Protein 6KZJ (pdb70)

Solvent-accessible surface area: 8867 Å² total; per-residue (Å²): 81,117,112,22,37,53,56,0,52,81,0,81,87,17,0,71,102,0,16,73,39,0,32,61,59,184,154,64,72,73,65,37,116,177,104,52,89,120,19,24,120,109,25,84,34,108,8,52,82,0,0,63,76,0,53,120,32,1,73,42,0,27,81,20,0,158,66,15,131,65,200,76,37,67,72,0,68,48,84,7,20,56,51,0,35,95,44,0,19,48,0,7,88,28,0,20,0,0,47,52,50,22,78,70,66,183,158,209,139,216,64,42,65,69,5,79,33,67,25,16,67,44,0,47,105,16,0,19,41,0,42,160,38,0,20,61,2,36,73,104,21,36,34,68,57,101,162,87,93,160

Nearest PDB structures (foldseek):
  6kzj-assembly1_A  TM=1.015E+00  e=1.374E-09  Homo sapiens

InterPro domains:
  IPR000488 Death domain [PF00531] (3571-3651)
  IPR000488 Death domain [PS50017] (3569-3653)
  IPR000488 Death domain [SM00005] (3559-3653)
  IPR000906 ZU5 domain [PF00791] (970-1044)
  IPR000906 ZU5 domain [PF00791] (1049-1100)
  IPR000906 ZU5 domain [PF00791] (1161-1238)
  IPR000906 ZU5 domain [PS51145] (968-1156)
  IPR000906 ZU5 domain [PS51145] (1158-1304)
  IPR000906 ZU5 domain [SM00218] (966-1103)
  IPR002110 Ankyrin repeat [PF00023] (129-155)
  IPR002110 Ankyrin repeat [PF00023] (563-587)
  IPR002110 Ankyrin repeat [PF00023] (695-725)
  IPR002110 Ankyrin repeat [PF12796] (37-126)
  IPR002110 Ankyrin repeat [PF12796] (257-323)
  IPR002110 Ankyrin repeat [PF12796] (394-461)
  IPR002110 Ankyrin repeat [PF12796] (468-554)
  IPR002110 Ankyrin repeat [PF12796] (625-689)
  IPR002110 Ankyrin repeat [PF13637] (196-253)
  IPR002110 Ankyrin repeat [PF13637] (336-385)
  IPR002110 Ankyrin repeat [PF13637] (733-781)

GO terms:
  GO:0005829 cytosol (C, TAS)
  GO:0005515 protein binding (F, IPI)
  GO:0010628 positive regulation of gene expression (P, IGI)
  GO:0010881 regulation of cardiac muscle contraction by regulation of the release of sequestered calcium ion (P, IGI)
  GO:0031647 regulation of protein stability (P, IC)
  GO:0051279 regulation of release of sequestered calcium ion into cytosol (P, IGI)
  GO:0051924 regulation of calcium ion transport (P, IGI)
  GO:0072659 protein localization to plasma membrane (P, IGI)
  GO:0086004 regulation of cardiac muscle cell contraction (P, IGI)
  GO:0086046 membrane depolarization during SA node cell action potential (P, TAS)
  GO:0008104 intracellular protein localization (P, IGI)
  GO:0070296 sarcoplasmic reticulum calcium ion transport (P, TAS)
  GO:0070972 protein localization to endoplasmic reticulum (P, IGI)
  GO:0002027 regulation of heart rate (P, IMP)
  GO:0003283 atrial septum development (P, IMP)
  GO:0010882 regulation of cardiac muscle contraction by calcium ion signaling (P, IMP)
  GO:1903288 positive regulation of potassium ion import across plasma membrane (P, IMP)
  GO:0055117 regulation of cardiac muscle contraction (P, IMP)
  GO:0060307 regulation of ventricular cardiac muscle cell membrane repolarization (P, IMP)
  GO:0098907 regulation of SA node cell action potential (P, IMP)

Organism: Homo sapiens (NCBI:txid9606)

Foldseek 3Di:
DVVVVVVVVVVVVVVVVVCVVPDPQPVSVVDDPVVVVVCVVPVDDDPVVVVVVVVVVVVVVVCCVPVVD/DPPDDDDDPVRVVVVVVVVVVVVVVVVVVVVCVVVDDDD/DPDDDDDDPVSVVVVVVVVVVVVVVVVVVCVVVVCVVVVVVD

B-factor: mean 22.8, std 9.97, range [10.31, 63.12]

Secondary structure (DSSP, 8-state):
-HHHHHHHHHHHHHHHHHHHHH------TTS-HHHHHHHHHH--S-HHHHHHHHHHHHHHHHHHHHH--/-TT-PPBPHHHHHHHHHHHHHHHHHHHHHHHHHHH----/----PPBPHHHHHHHHHHHHHHHHHHHHHHHHHHHHHHHHH-

Sequence (150 aa):
SPDLLSEVSSEMKQDLIKMTAILTTDVKAGSIKVKELVKAAEEEPGEPFEIVERVKEDLEKVNEILRSGTGFGTSPLTPSARISSALNIVGDDLLRKVGALESKLAACRNFGFGTSSPLTPSARISALNIVGDLLRKVGALESKLAACRNFAKD

Radius of gyration: 16.39 Å; Cα contacts (8 Å, |Δi|>4): 156; chains: 3; bounding box: 35×33×51 Å

Structure (mmCIF, N/CA/C/O backbone):
data_6KZJ
#
_entry.id   6KZJ
#
_cell.length_a   40.446
_cell.length_b   44.690
_cell.length_c   77.880
_cell.angle_alpha   90.000
_cell.angle_beta   90.000
_cell.angle_gamma   90.000
#
_symmetry.space_group_name_H-M   'P 21 21 21'
#
loop_
_entity.id
_entity.type
_entity.pdbx_description
1 polymer Ankyrin-2
2 polymer 'Nuclear distribution protein nudE-like 1'
3 water water
#
loop_
_atom_site.group_PDB
_atom_site.id
_atom_site.type_symbol
_atom_site.label_atom_id
_atom_site.label_alt_id
_atom_site.label_comp_id
_atom_site.label_asym_id
_atom_site.label_entity_id
_atom_site.label_seq_id
_atom_site.pdbx_PDB_ins_code
_atom_site.Cartn_x
_atom_site.Cartn_y
_atom_site.Cartn_z
_atom_site.occupancy
_atom_site.B_iso_or_equiv
_atom_site.auth_seq_id
_atom_site.auth_comp_id
_atom_site.auth_asym_id
_atom_site.auth_atom_id
_atom_site.pdbx_PDB_model_num
ATOM 1 N N . SER A 1 6 ? 28.614 -1.164 28.436 1.00 51.60 1500 SER A N 1
ATOM 2 C CA . SER A 1 6 ? 29.952 -1.035 27.756 1.00 49.71 1500 SER A CA 1
ATOM 3 C C . SER A 1 6 ? 29.790 -0.285 26.429 1.00 50.29 1500 SER A C 1
ATOM 4 O O . SER A 1 6 ? 28.698 -0.262 25.867 1.00 48.36 1500 SER A O 1
ATOM 7 N N . PRO A 1 7 ? 30.829 0.413 25.918 1.00 46.78 1501 PRO A N 1
ATOM 8 C CA . PRO A 1 7 ? 30.752 1.074 24.614 1.00 43.51 1501 PRO A CA 1
ATOM 9 C C . PRO A 1 7 ? 30.489 0.103 23.453 1.00 39.03 1501 PRO A C 1
ATOM 10 O O . PRO A 1 7 ? 29.897 0.543 22.499 1.00 32.87 1501 PRO A O 1
ATOM 14 N N . ASP A 1 8 ? 30.974 -1.140 23.536 1.00 39.91 1502 ASP A N 1
ATOM 15 C CA . ASP A 1 8 ? 30.706 -2.167 22.495 1.00 37.25 1502 ASP A CA 1
ATOM 16 C C . ASP A 1 8 ? 29.204 -2.474 22.477 1.00 29.04 1502 ASP A C 1
ATOM 17 O O . ASP A 1 8 ? 28.721 -2.675 21.406 1.00 27.14 1502 ASP A O 1
ATOM 22 N N . LEU A 1 9 ? 28.515 -2.563 23.614 1.00 30.73 1503 LEU A N 1
ATOM 23 C CA . LEU A 1 9 ? 27.050 -2.813 23.599 1.00 26.81 1503 LEU A CA 1
ATOM 24 C C . LEU A 1 9 ? 26.381 -1.654 22.882 1.00 23.07 1503 LEU A C 1
ATOM 25 O O . LEU A 1 9 ? 25.516 -1.912 22.078 1.00 21.33 1503 LEU A O 1
ATOM 30 N N . LEU A 1 10 ? 26.746 -0.430 23.219 1.00 22.47 1504 LEU A N 1
ATOM 31 C CA . LEU A 1 10 ? 26.110 0.772 22.634 1.00 22.83 1504 LEU A CA 1
ATOM 32 C C . LEU A 1 10 ? 26.369 0.803 21.139 1.00 21.66 1504 LEU A C 1
ATOM 33 O O . LEU A 1 10 ? 25.493 1.220 20.429 1.00 22.53 1504 LEU A O 1
ATOM 38 N N . SER A 1 11 ? 27.567 0.436 20.707 1.00 21.55 1505 SER A N 1
ATOM 39 C CA . SER A 1 11 ? 27.865 0.494 19.261 1.00 22.29 1505 SER A CA 1
ATOM 40 C C . SER A 1 11 ? 27.039 -0.581 18.540 1.00 19.95 1505 SER A C 1
ATOM 41 O O . SER A 1 11 ? 26.592 -0.305 17.460 1.00 19.62 1505 SER A O 1
ATOM 44 N N . GLU A 1 12 ? 26.823 -1.754 19.125 1.00 18.31 1506 GLU A N 1
ATOM 45 C CA . GLU A 1 12 ? 25.987 -2.782 18.457 1.00 17.80 1506 GLU A CA 1
ATOM 46 C C . GLU A 1 12 ? 24.562 -2.256 18.367 1.00 17.01 1506 GLU A C 1
ATOM 47 O O . GLU A 1 12 ? 23.926 -2.477 17.347 1.00 16.70 1506 GLU A O 1
ATOM 53 N N . VAL A 1 13 ? 24.080 -1.591 19.400 1.00 15.19 1507 VAL A N 1
ATOM 54 C CA . VAL A 1 13 ? 22.668 -1.120 19.371 1.00 15.25 1507 VAL A CA 1
ATOM 55 C C . VAL A 1 13 ? 22.583 0.007 18.325 1.00 14.21 1507 VAL A C 1
ATOM 56 O O . VAL A 1 13 ? 21.542 0.103 17.637 1.00 14.03 1507 VAL A O 1
ATOM 60 N N . SER A 1 14 ? 23.584 0.911 18.256 1.00 15.08 1508 SER A N 1
ATOM 61 C CA A SER A 1 14 ? 23.612 1.998 17.232 0.50 15.39 1508 SER A CA 1
ATOM 62 C CA B SER A 1 14 ? 23.542 2.003 17.240 0.50 15.46 1508 SER A CA 1
ATOM 63 C C . SER A 1 14 ? 23.521 1.370 15.840 1.00 15.42 1508 SER A C 1
ATOM 64 O O . SER A 1 14 ? 22.789 1.879 14.974 1.00 15.88 1508 SER A O 1
ATOM 69 N N . GLU A 1 15 ? 24.272 0.293 15.618 1.00 14.86 1509 GLU A N 1
ATOM 70 C CA . GLU A 1 15 ? 24.247 -0.385 14.280 1.00 14.77 1509 GLU A CA 1
ATOM 71 C C . GLU A 1 15 ? 22.852 -0.976 14.034 1.00 13.98 1509 GLU A C 1
ATOM 72 O O . GLU A 1 15 ? 22.378 -0.932 12.894 1.00 14.68 1509 GLU A O 1
ATOM 78 N N . MET A 1 16 ? 22.205 -1.515 15.063 1.00 13.37 1510 MET A N 1
ATOM 79 C CA . MET A 1 16 ? 20.832 -2.036 14.909 1.00 12.36 1510 MET A CA 1
ATOM 80 C C . MET A 1 16 ? 19.899 -0.883 14.556 1.00 11.79 1510 MET A C 1
ATOM 81 O O . MET A 1 16 ? 19.034 -1.069 13.702 1.00 11.90 1510 MET A O 1
ATOM 86 N N . LYS A 1 17 ? 20.050 0.276 15.171 1.00 12.42 1511 LYS A N 1
ATOM 87 C CA . LYS A 1 17 ? 19.172 1.425 14.890 1.00 13.73 1511 LYS A CA 1
ATOM 88 C C . LYS A 1 17 ? 19.336 1.801 13.411 1.00 13.05 1511 LYS A C 1
ATOM 89 O O . LYS A 1 17 ? 18.314 2.056 12.741 1.00 14.96 1511 LYS A O 1
ATOM 95 N N . GLN A 1 18 ? 20.564 1.858 12.903 1.00 14.91 1512 GLN A N 1
ATOM 96 C CA . GLN A 1 18 ? 20.814 2.194 11.484 1.00 15.01 1512 GLN A CA 1
ATOM 97 C C . GLN A 1 18 ? 20.164 1.126 10.597 1.00 12.33 1512 GLN A C 1
ATOM 98 O O . GLN A 1 18 ? 19.552 1.465 9.564 1.00 14.74 1512 GLN A O 1
ATOM 104 N N . ASP A 1 19 ? 20.304 -0.150 10.953 1.00 11.98 1513 ASP A N 1
ATOM 105 C CA . ASP A 1 19 ? 19.645 -1.238 10.176 1.00 11.85 1513 ASP A CA 1
ATOM 106 C C . ASP A 1 19 ? 18.141 -0.948 10.092 1.00 10.89 1513 ASP A C 1
ATOM 107 O O . ASP A 1 19 ? 17.529 -1.170 9.028 1.00 12.24 1513 ASP A O 1
ATOM 112 N N . LEU A 1 20 ? 17.529 -0.568 11.198 1.00 11.22 1514 LEU A N 1
ATOM 113 C CA . LEU A 1 20 ? 16.060 -0.348 11.214 1.00 10.83 1514 LEU A CA 1
ATOM 114 C C . LEU A 1 20 ? 15.685 0.861 10.353 1.00 11.04 1514 LEU A C 1
ATOM 115 O O . LEU A 1 20 ? 14.571 0.839 9.736 1.00 13.07 1514 LEU A O 1
ATOM 120 N N . ILE A 1 21 ? 16.514 1.894 10.320 1.00 12.03 1515 ILE A N 1
ATOM 121 C CA . ILE A 1 21 ? 16.274 3.072 9.425 1.00 13.90 1515 ILE A CA 1
ATOM 122 C C . ILE A 1 21 ? 16.297 2.615 7.959 1.00 13.24 1515 ILE A C 1
ATOM 123 O O . ILE A 1 21 ? 15.425 2.981 7.132 1.00 13.64 1515 ILE A O 1
ATOM 128 N N . LYS A 1 22 ? 17.254 1.762 7.627 1.00 13.15 1516 LYS A N 1
ATOM 129 C CA . LYS A 1 22 ? 17.379 1.211 6.262 1.00 13.07 1516 LYS A CA 1
ATOM 130 C C . LYS A 1 22 ? 16.128 0.380 5.949 1.00 13.14 1516 LYS A C 1
ATOM 131 O O . LYS A 1 22 ? 15.606 0.478 4.835 1.00 14.82 1516 LYS A O 1
ATOM 137 N N . MET A 1 23 ? 15.682 -0.456 6.874 1.00 12.28 1517 MET A N 1
ATOM 138 C CA . MET A 1 23 ? 14.478 -1.289 6.623 1.00 12.44 1517 MET A CA 1
ATOM 139 C C . MET A 1 23 ? 13.268 -0.367 6.457 1.00 12.56 1517 MET A C 1
ATOM 140 O O . MET A 1 23 ? 12.443 -0.639 5.569 1.00 13.47 1517 MET A O 1
ATOM 145 N N . THR A 1 24 ? 13.194 0.692 7.249 1.00 12.36 1518 THR A N 1
ATOM 146 C CA . THR A 1 24 ? 12.079 1.658 7.144 1.00 12.48 1518 THR A CA 1
ATOM 147 C C . THR A 1 24 ? 12.054 2.226 5.730 1.00 13.40 1518 THR A C 1
ATOM 148 O O . THR A 1 24 ? 10.979 2.324 5.106 1.00 14.58 1518 THR A O 1
ATOM 152 N N . ALA A 1 25 ? 13.196 2.641 5.228 1.00 12.85 1519 ALA A N 1
ATOM 153 C CA . ALA A 1 25 ? 13.289 3.269 3.890 1.00 13.83 1519 ALA A CA 1
ATOM 154 C C . ALA A 1 25 ? 12.853 2.296 2.786 1.00 15.31 1519 ALA A C 1
ATOM 155 O O . ALA A 1 25 ? 12.204 2.712 1.845 1.00 18.26 1519 ALA A O 1
ATOM 157 N N . ILE A 1 26 ? 13.183 1.026 2.927 1.00 14.35 1520 ILE A N 1
ATOM 158 C CA . ILE A 1 26 ? 12.755 -0.022 1.964 1.00 13.92 1520 ILE A CA 1
ATOM 159 C C . ILE A 1 26 ? 11.233 -0.196 2.007 1.00 14.35 1520 ILE A C 1
ATOM 160 O O . ILE A 1 26 ? 10.589 -0.288 0.948 1.00 16.28 1520 ILE A O 1
ATOM 165 N N . LEU A 1 27 ? 10.698 -0.363 3.207 1.00 13.72 1521 LEU A N 1
ATOM 166 C CA . LEU A 1 27 ? 9.292 -0.787 3.384 1.00 13.85 1521 LEU A CA 1
ATOM 167 C C . LEU A 1 27 ? 8.340 0.390 3.239 1.00 15.00 1521 LEU A C 1
ATOM 168 O O . LEU A 1 27 ? 7.212 0.146 2.867 1.00 17.33 1521 LEU A O 1
ATOM 173 N N . THR A 1 28 ? 8.748 1.607 3.527 1.00 15.60 1522 THR A N 1
ATOM 174 C CA . THR A 1 28 ? 7.772 2.707 3.594 1.00 18.88 1522 THR A CA 1
ATOM 175 C C . THR A 1 28 ? 7.267 3.098 2.198 1.00 24.11 1522 THR A C 1
ATOM 176 O O . THR A 1 28 ? 7.916 2.822 1.176 1.00 25.50 1522 THR A O 1
ATOM 180 N N . THR A 1 29 ? 6.116 3.745 2.189 1.00 32.28 1523 THR A N 1
ATOM 181 C CA . THR A 1 29 ? 5.564 4.481 1.027 1.00 38.87 1523 THR A CA 1
ATOM 182 C C . THR A 1 29 ? 5.444 5.945 1.445 1.00 42.17 1523 THR A C 1
ATOM 183 O O . THR A 1 29 ? 4.865 6.717 0.674 1.00 47.02 1523 THR A O 1
ATOM 187 N N . ASP A 1 30 ? 5.936 6.306 2.642 1.00 37.10 1524 ASP A N 1
ATOM 188 C CA . ASP A 1 30 ? 6.029 7.721 3.047 1.00 35.75 1524 ASP A CA 1
ATOM 189 C C . ASP A 1 30 ? 6.775 8.419 1.935 1.00 40.58 1524 ASP A C 1
ATOM 190 O O . ASP A 1 30 ? 7.953 8.130 1.761 1.00 38.48 1524 ASP A O 1
ATOM 195 N N . VAL A 1 31 ? 6.072 9.270 1.220 1.00 43.16 1525 VAL A N 1
ATOM 196 C CA . VAL A 1 31 ? 6.623 10.058 0.093 1.00 49.93 1525 VAL A CA 1
ATOM 197 C C . VAL A 1 31 ? 6.844 11.491 0.580 1.00 51.51 1525 VAL A C 1
ATOM 198 O O . VAL A 1 31 ? 7.397 12.275 -0.205 1.00 61.86 1525 VAL A O 1
ATOM 202 N N . LYS A 1 34 ? 10.662 15.464 4.077 1.00 41.20 1528 LYS A N 1
ATOM 203 C CA . LYS A 1 34 ? 11.475 15.324 5.316 1.00 36.85 1528 LYS A CA 1
ATOM 204 C C . LYS A 1 34 ? 10.908 14.176 6.182 1.00 35.06 1528 LYS A C 1
ATOM 205 O O . LYS A 1 34 ? 10.818 14.360 7.412 1.00 33.81 1528 LYS A O 1
ATOM 207 N N . ALA A 1 35 ? 10.585 13.026 5.564 1.00 31.37 1529 ALA A N 1
ATOM 208 C CA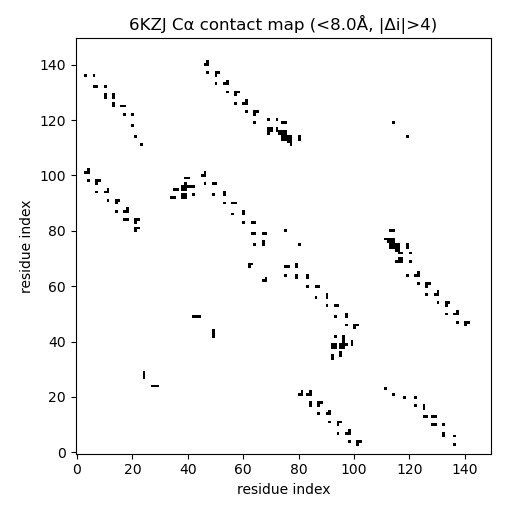 . ALA A 1 35 ? 10.141 11.779 6.236 1.00 31.99 1529 ALA A CA 1
ATOM 209 C C . ALA A 1 35 ? 9.145 12.085 7.365 1.00 28.88 1529 ALA A C 1
ATOM 210 O O . ALA A 1 35 ? 9.402 11.710 8.508 1.00 31.49 1529 ALA A O 1
ATOM 212 N N . GLY A 1 36 ? 8.017 12.707 7.025 1.00 29.97 1530 GLY A N 1
ATOM 213 C CA . GLY A 1 36 ? 6.989 13.147 7.986 1.00 29.89 1530 GLY A CA 1
ATOM 214 C C . GLY A 1 36 ? 6.430 12.025 8.851 1.00 28.33 1530 GLY A C 1
ATOM 215 O O . GLY A 1 36 ? 5.898 12.316 9.927 1.00 32.57 1530 GLY A O 1
ATOM 216 N N . SER A 1 37 ? 6.527 10.777 8.411 1.00 27.86 1531 SER A N 1
ATOM 217 C CA . SER A 1 37 ? 6.014 9.600 9.156 1.00 30.23 1531 SER A CA 1
ATOM 218 C C . SER A 1 37 ? 6.861 9.313 10.413 1.00 27.26 1531 SER A C 1
ATOM 219 O O . SER A 1 37 ? 6.343 8.664 11.330 1.00 30.38 1531 SER A O 1
ATOM 222 N N . ILE A 1 38 ? 8.092 9.821 10.486 1.00 26.19 1532 ILE A N 1
ATOM 223 C CA . ILE A 1 38 ? 9.029 9.651 11.641 1.00 25.47 1532 ILE A CA 1
ATOM 224 C C . ILE A 1 38 ? 8.903 10.909 12.506 1.00 22.72 1532 ILE A C 1
ATOM 225 O O . ILE A 1 38 ? 9.313 12.007 12.055 1.00 23.21 1532 ILE A O 1
ATOM 230 N N . LYS A 1 39 ? 8.402 10.784 13.727 1.00 23.60 1533 LYS A N 1
ATOM 231 C CA . LYS A 1 39 ? 8.160 11.973 14.595 1.00 25.05 1533 LYS A CA 1
ATOM 232 C C . LYS A 1 39 ? 9.153 12.014 15.757 1.00 24.27 1533 LYS A C 1
ATOM 233 O O . LYS A 1 39 ? 9.130 11.069 16.585 1.00 23.33 1533 LYS A O 1
ATOM 235 N N . VAL A 1 40 ? 9.963 13.078 15.843 1.00 23.67 1534 VAL A N 1
ATOM 236 C CA . VAL A 1 40 ? 11.045 13.169 16.863 1.00 26.65 1534 VAL A CA 1
ATOM 237 C C . VAL A 1 40 ? 10.405 13.132 18.242 1.00 21.87 1534 VAL A C 1
ATOM 238 O O . VAL A 1 40 ? 10.981 12.492 19.102 1.00 20.74 1534 VAL A O 1
ATOM 242 N N . LYS A 1 41 ? 9.266 13.771 18.450 1.00 23.17 1535 LYS A N 1
ATOM 243 C CA . LYS A 1 41 ? 8.664 13.816 19.798 1.00 24.61 1535 LYS A CA 1
ATOM 244 C C . LYS A 1 41 ? 8.222 12.408 20.218 1.00 20.01 1535 LYS A C 1
ATOM 245 O O . LYS A 1 41 ? 8.378 12.078 21.421 1.00 21.18 1535 LYS A O 1
ATOM 251 N N . GLU A 1 42 ? 7.715 11.598 19.281 1.00 20.79 1536 GLU A N 1
ATOM 252 C CA . GLU A 1 42 ? 7.306 10.196 19.566 1.00 20.18 1536 GLU A CA 1
ATOM 253 C C . GLU A 1 42 ? 8.547 9.362 19.895 1.00 18.52 1536 GLU A C 1
ATOM 254 O O . GLU A 1 42 ? 8.475 8.481 20.791 1.00 18.10 1536 GLU A O 1
ATOM 260 N N . LEU A 1 43 ? 9.659 9.609 19.203 1.00 16.19 1537 LEU A N 1
ATOM 261 C CA . LEU A 1 43 ? 10.881 8.817 19.477 1.00 15.58 1537 LEU A CA 1
ATOM 262 C C . LEU A 1 43 ? 11.400 9.161 20.892 1.00 13.49 1537 LEU A C 1
ATOM 263 O O . LEU A 1 43 ? 11.761 8.249 21.630 1.00 14.27 1537 LEU A O 1
ATOM 268 N N . VAL A 1 44 ? 11.447 10.438 21.244 1.00 13.65 1538 VAL A N 1
ATOM 269 C CA . VAL A 1 44 ? 11.941 10.845 22.585 1.00 14.50 1538 VAL A CA 1
ATOM 270 C C . VAL A 1 44 ? 11.022 10.253 23.655 1.00 14.34 1538 VAL A C 1
ATOM 271 O O . VAL A 1 44 ? 11.519 9.663 24.612 1.00 15.08 1538 VAL A O 1
ATOM 275 N N . LYS A 1 45 ? 9.708 10.379 23.483 1.00 16.24 1539 LYS A N 1
ATOM 276 C CA . LYS A 1 45 ? 8.759 9.842 24.476 1.00 17.35 1539 LYS A CA 1
ATOM 277 C C . LYS A 1 45 ? 8.981 8.337 24.624 1.00 15.10 1539 LYS A C 1
ATOM 278 O O . LYS A 1 45 ? 9.012 7.804 25.754 1.00 15.29 1539 LYS A O 1
ATOM 284 N N . ALA A 1 46 ? 9.114 7.631 23.521 1.00 14.57 1540 ALA A N 1
ATOM 285 C CA . ALA A 1 46 ? 9.306 6.174 23.587 1.00 14.70 1540 ALA A CA 1
ATOM 286 C C . ALA A 1 46 ? 10.609 5.826 24.324 1.00 14.15 1540 ALA A C 1
ATOM 287 O O . ALA A 1 46 ? 10.638 4.827 25.069 1.00 15.68 1540 ALA A O 1
ATOM 289 N N . ALA A 1 47 ? 11.675 6.599 24.088 1.00 13.57 1541 ALA A N 1
ATOM 290 C CA . ALA A 1 47 ? 12.967 6.339 24.766 1.00 14.81 1541 ALA A CA 1
ATOM 291 C C . ALA A 1 47 ? 12.863 6.570 26.277 1.00 14.96 1541 ALA A C 1
ATOM 292 O O . ALA A 1 47 ? 13.555 5.855 27.040 1.00 18.04 1541 ALA A O 1
ATOM 294 N N . GLU A 1 48 ? 11.998 7.502 26.679 1.00 14.95 1542 GLU A N 1
ATOM 295 C CA . GLU A 1 48 ? 11.707 7.758 28.110 1.00 15.73 1542 GLU A CA 1
ATOM 296 C C . GLU A 1 48 ? 10.843 6.643 28.715 1.00 16.41 1542 GLU A C 1
ATOM 297 O O . GLU A 1 48 ? 11.023 6.337 29.890 1.00 17.78 1542 GLU A O 1
ATOM 303 N N . GLU A 1 49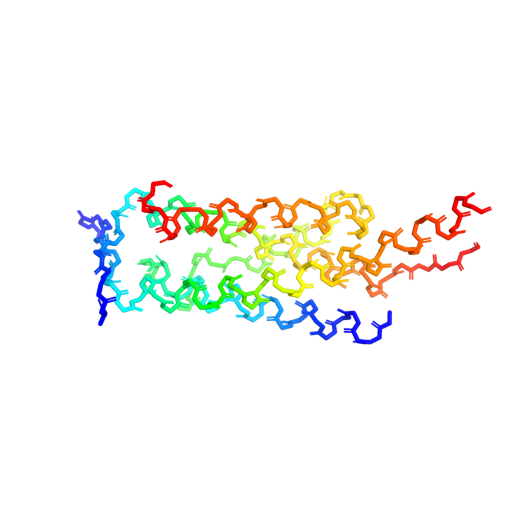 ? 9.826 6.164 28.006 1.00 14.96 1543 GLU A N 1
ATOM 304 C CA . GLU A 1 49 ? 8.733 5.402 28.641 1.00 16.48 1543 GLU A CA 1
ATOM 305 C C . GLU A 1 49 ? 8.812 3.895 28.421 1.00 17.03 1543 GLU A C 1
ATOM 306 O O . GLU A 1 49 ? 8.009 3.214 29.066 1.00 18.95 1543 GLU A O 1
ATOM 312 N N . GLU A 1 50 ? 9.623 3.386 27.498 1.00 16.95 1544 GLU A N 1
ATOM 313 C CA . GLU A 1 50 ? 9.682 1.918 27.313 1.00 18.91 1544 GLU A CA 1
ATOM 314 C C . GLU A 1 50 ? 10.012 1.280 28.657 1.00 19.28 1544 GLU A C 1
ATOM 315 O O . GLU A 1 50 ? 10.994 1.665 29.287 1.00 21.79 1544 GLU A O 1
ATOM 321 N N . PRO A 1 51 ? 9.191 0.327 29.155 1.00 20.96 1545 PRO A N 1
ATOM 322 C CA . PRO A 1 51 ? 9.427 -0.250 30.476 1.00 23.38 1545 PRO A CA 1
ATOM 323 C C . PRO A 1 51 ? 10.561 -1.279 30.508 1.00 21.91 1545 PRO A C 1
ATOM 324 O O . PRO A 1 51 ? 10.911 -1.849 29.474 1.00 23.70 1545 PRO A O 1
ATOM 328 N N . GLY A 1 52 ? 11.122 -1.496 31.691 1.00 23.80 1546 GLY A N 1
ATOM 329 C CA . GLY A 1 52 ? 11.979 -2.661 31.943 1.00 25.23 1546 GLY A CA 1
ATOM 330 C C . GLY A 1 52 ? 13.450 -2.371 31.750 1.00 22.61 1546 GLY A C 1
ATOM 331 O O . GLY A 1 52 ? 13.839 -1.333 31.183 1.00 23.68 1546 GLY A O 1
ATOM 332 N N . GLU A 1 53 ? 14.249 -3.307 32.218 1.00 21.11 1547 GLU A N 1
ATOM 333 C CA . GLU A 1 53 ? 15.712 -3.246 32.083 1.00 21.08 1547 GLU A CA 1
ATOM 334 C C . GLU A 1 53 ? 16.091 -3.616 30.654 1.00 19.41 1547 GLU A C 1
ATOM 335 O O . GLU A 1 53 ? 15.326 -4.248 29.902 1.00 20.19 1547 GLU A O 1
ATOM 341 N N . PRO A 1 54 ? 17.352 -3.335 30.270 1.00 18.85 1548 PRO A N 1
ATOM 342 C CA . PRO A 1 54 ? 17.817 -3.710 28.942 1.00 18.97 1548 PRO A CA 1
ATOM 343 C C . PRO A 1 54 ? 17.544 -5.166 28.552 1.00 18.48 1548 PRO A C 1
ATOM 344 O O . PRO A 1 54 ? 17.163 -5.369 27.410 1.00 18.68 1548 PRO A O 1
ATOM 348 N N . PHE A 1 55 ? 17.771 -6.149 29.429 1.00 18.31 1549 PHE A N 1
ATOM 349 C CA . PHE A 1 55 ? 17.539 -7.556 29.028 1.00 20.08 1549 PHE A CA 1
ATOM 350 C C . PHE A 1 55 ? 16.093 -7.733 28.556 1.00 20.49 1549 PHE A C 1
ATOM 351 O O . PHE A 1 55 ? 15.864 -8.378 27.524 1.00 19.71 1549 PHE A O 1
ATOM 359 N N . GLU A 1 56 ? 15.129 -7.187 29.286 1.00 20.15 1550 GLU A N 1
ATOM 360 C CA . GLU A 1 56 ? 13.681 -7.365 28.952 1.00 20.40 1550 GLU A CA 1
ATOM 361 C C . GLU A 1 56 ? 13.382 -6.688 27.611 1.00 17.59 1550 GLU A C 1
ATOM 362 O O . GLU A 1 56 ? 12.600 -7.230 26.772 1.00 20.56 1550 GLU A O 1
ATOM 368 N N . ILE A 1 57 ? 13.970 -5.526 27.389 1.00 17.76 1551 ILE A N 1
ATOM 369 C CA . ILE A 1 57 ? 13.712 -4.810 26.119 1.00 16.91 1551 ILE A CA 1
ATOM 370 C C . ILE A 1 57 ? 14.322 -5.655 25.008 1.00 16.29 1551 ILE A C 1
ATOM 371 O O . ILE A 1 57 ? 13.708 -5.797 23.972 1.00 16.18 1551 ILE A O 1
ATOM 376 N N . VAL A 1 58 ? 15.534 -6.153 25.205 1.00 15.75 1552 VAL A N 1
ATOM 377 C CA . VAL A 1 58 ? 16.200 -6.983 24.162 1.00 15.59 1552 VAL A CA 1
ATOM 378 C C . VAL A 1 58 ? 15.337 -8.206 23.810 1.00 15.38 1552 VAL A C 1
ATOM 379 O O . VAL A 1 58 ? 15.267 -8.596 22.642 1.00 16.16 1552 VAL A O 1
ATOM 383 N N . GLU A 1 59 ? 14.702 -8.825 24.782 1.00 16.94 1553 GLU A N 1
ATOM 384 C CA . GLU A 1 59 ? 13.876 -10.025 24.513 1.00 18.76 1553 GLU A CA 1
ATOM 385 C C . GLU A 1 59 ? 12.703 -9.652 23.617 1.00 18.11 1553 GLU A C 1
ATOM 386 O O . GLU A 1 59 ? 12.397 -10.417 22.694 1.00 16.62 1553 GLU A O 1
ATOM 392 N N . ARG A 1 60 ? 12.102 -8.497 23.866 1.00 17.61 1554 ARG A N 1
ATOM 393 C CA . ARG A 1 60 ? 10.953 -8.011 23.059 1.00 19.06 1554 ARG A CA 1
ATOM 394 C C . ARG A 1 60 ? 11.458 -7.669 21.658 1.00 15.98 1554 ARG A C 1
ATOM 395 O O . ARG A 1 60 ? 10.789 -7.991 20.690 1.00 16.81 1554 ARG A O 1
ATOM 403 N N . VAL A 1 61 ? 12.609 -7.006 21.565 1.00 14.21 1555 VAL A N 1
ATOM 404 C CA . VAL A 1 61 ? 13.170 -6.638 20.245 1.00 13.64 1555 VAL A CA 1
ATOM 405 C C . VAL A 1 61 ? 13.425 -7.928 19.460 1.00 12.90 1555 VAL A C 1
ATOM 406 O O . VAL A 1 61 ? 13.110 -7.964 18.283 1.00 13.15 1555 VAL A O 1
ATOM 410 N N . LYS A 1 62 ? 14.017 -8.939 20.083 1.00 13.07 1556 LYS A N 1
ATOM 411 C CA . LYS A 1 62 ? 14.303 -10.214 19.392 1.00 13.88 1556 LYS A CA 1
ATOM 412 C C . LYS A 1 62 ? 13.003 -10.856 18.904 1.00 14.82 1556 LYS A C 1
ATOM 413 O O . LYS A 1 62 ? 12.984 -11.301 17.775 1.00 14.31 1556 LYS A O 1
ATOM 419 N N . GLU A 1 63 ? 11.976 -10.918 19.743 1.00 15.73 1557 GLU A N 1
ATOM 420 C CA . GLU A 1 63 ? 10.679 -11.513 19.333 1.00 17.42 1557 GLU A CA 1
ATOM 421 C C . GLU A 1 63 ? 10.160 -10.777 18.093 1.00 15.81 1557 GLU A C 1
ATOM 422 O O . GLU A 1 63 ? 9.745 -11.429 17.140 1.00 17.05 1557 GLU A O 1
ATOM 428 N N . ASP A 1 64 ? 10.175 -9.450 18.119 1.00 15.53 1558 ASP A N 1
ATOM 429 C CA . ASP A 1 64 ? 9.660 -8.634 16.987 1.00 17.18 1558 ASP A CA 1
ATOM 430 C C . ASP A 1 64 ? 10.514 -8.876 15.739 1.00 14.42 1558 ASP A C 1
ATOM 431 O O . ASP A 1 64 ? 9.974 -8.932 14.653 1.00 15.24 1558 ASP A O 1
ATOM 436 N N . LEU A 1 65 ? 11.822 -8.986 15.886 1.00 12.89 1559 LEU A N 1
ATOM 437 C CA . LEU A 1 65 ? 12.676 -9.211 14.694 1.00 12.82 1559 LEU A CA 1
ATOM 438 C C . LEU A 1 65 ? 12.386 -10.601 14.125 1.00 13.15 1559 LEU A C 1
ATOM 439 O O . LEU A 1 65 ? 12.427 -10.737 12.923 1.00 14.02 1559 LEU A O 1
ATOM 444 N N . GLU A 1 66 ? 12.167 -11.596 14.971 1.00 14.44 1560 GLU A N 1
ATOM 445 C CA . GLU A 1 66 ? 11.864 -12.962 14.483 1.00 15.81 1560 GLU A CA 1
ATOM 446 C C . GLU A 1 66 ? 10.545 -12.903 13.710 1.00 16.31 1560 GLU A C 1
ATOM 447 O O . GLU A 1 66 ? 10.430 -13.573 12.716 1.00 16.39 1560 GLU A O 1
ATOM 453 N N . LYS A 1 67 ? 9.601 -12.097 14.164 1.00 15.47 1561 LYS A N 1
ATOM 454 C CA . LYS A 1 67 ? 8.310 -11.940 13.445 1.00 17.18 1561 LYS A CA 1
ATOM 455 C C . LYS A 1 67 ? 8.517 -11.295 12.074 1.00 16.81 1561 LYS A C 1
ATOM 456 O O . LYS A 1 67 ? 7.961 -11.786 11.052 1.00 17.71 1561 LYS A O 1
ATOM 458 N N . VAL A 1 68 ? 9.312 -10.240 12.023 1.00 14.64 1562 VAL A N 1
ATOM 459 C CA . VAL A 1 68 ? 9.582 -9.559 10.730 1.00 14.39 1562 VAL A CA 1
ATOM 460 C C . VAL A 1 68 ? 10.304 -10.526 9.798 1.00 14.88 1562 VAL A C 1
ATOM 461 O O . VAL A 1 68 ? 10.002 -10.576 8.595 1.00 15.09 1562 VAL A O 1
ATOM 465 N N . ASN A 1 69 ? 11.277 -11.245 10.322 1.00 15.02 1563 ASN A N 1
ATOM 466 C CA . ASN A 1 69 ? 12.026 -12.219 9.482 1.00 15.71 1563 ASN A CA 1
ATOM 467 C C . ASN A 1 69 ? 11.068 -13.239 8.856 1.00 16.71 1563 ASN A C 1
ATOM 468 O O . ASN A 1 69 ? 11.218 -13.574 7.647 1.00 19.06 1563 ASN A O 1
ATOM 473 N N . GLU A 1 70 ? 10.122 -13.744 9.641 1.00 18.02 1564 GLU A N 1
ATOM 474 C CA . GLU A 1 70 ? 9.155 -14.756 9.156 1.00 22.85 1564 GLU A CA 1
ATOM 475 C C . GLU A 1 70 ? 8.313 -14.132 8.042 1.00 22.40 1564 GLU A C 1
ATOM 476 O O . GLU A 1 70 ? 8.046 -14.825 7.022 1.00 22.93 1564 GLU A O 1
ATOM 482 N N . ILE A 1 71 ? 7.870 -12.887 8.203 1.00 20.95 1565 ILE A N 1
ATOM 483 C CA . ILE A 1 71 ? 7.083 -12.206 7.136 1.00 21.72 1565 ILE A CA 1
ATOM 484 C C . ILE A 1 71 ? 7.942 -12.121 5.877 1.00 20.66 1565 ILE A C 1
A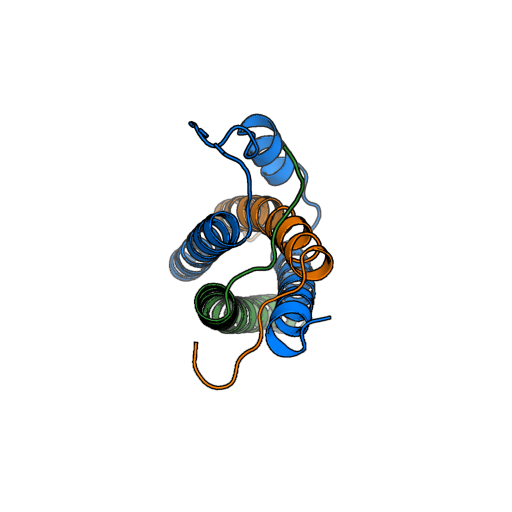TOM 485 O O . ILE A 1 71 ? 7.486 -12.497 4.814 1.00 22.06 1565 ILE A O 1
ATOM 490 N N . LEU A 1 72 ? 9.164 -11.650 5.985 1.00 19.84 1566 LEU A N 1
ATOM 491 C CA . LEU A 1 72 ? 9.975 -11.451 4.765 1.00 19.57 1566 LEU A CA 1
ATOM 492 C C . LEU A 1 72 ? 10.386 -12.788 4.130 1.00 21.80 1566 LEU A C 1
ATOM 493 O O . LEU A 1 72 ? 10.441 -12.818 2.893 1.00 21.74 1566 LEU A O 1
ATOM 498 N N . ARG A 1 73 ? 10.744 -13.816 4.908 1.00 21.39 1567 ARG A N 1
ATOM 499 C CA . ARG A 1 73 ? 11.204 -15.107 4.331 1.00 24.07 1567 ARG A CA 1
ATOM 500 C C . ARG A 1 73 ? 10.028 -15.899 3.761 1.00 25.36 1567 ARG A C 1
ATOM 501 O O . ARG A 1 73 ? 10.140 -16.413 2.646 1.00 28.59 1567 ARG A O 1
ATOM 509 N N . SER A 1 74 ? 8.948 -16.024 4.520 1.00 28.00 1568 SER A N 1
ATOM 510 C CA . SER A 1 74 ? 7.818 -16.902 4.149 1.00 28.81 1568 SER A CA 1
ATOM 511 C C . SER A 1 74 ? 6.830 -16.137 3.283 1.00 32.21 1568 SER A C 1
ATOM 512 O O . SER A 1 74 ? 6.049 -16.790 2.557 1.00 35.27 1568 SER A O 1
ATOM 515 N N . GLY A 1 75 ? 6.791 -14.815 3.399 1.00 27.53 1569 GLY A N 1
ATOM 516 C CA . GLY A 1 75 ? 5.871 -14.045 2.548 1.00 31.02 1569 GLY A CA 1
ATOM 517 C C . GLY A 1 75 ? 4.546 -13.774 3.240 1.00 32.88 1569 GLY A C 1
ATOM 518 O O . GLY A 1 75 ? 3.750 -13.035 2.641 1.00 32.00 1569 GLY A O 1
ATOM 519 N N . THR A 1 76 ? 4.320 -14.252 4.474 1.00 35.06 1570 THR A N 1
ATOM 520 C CA . THR A 1 76 ? 3.000 -14.073 5.164 1.00 38.38 1570 THR A CA 1
ATOM 521 C C . THR A 1 76 ? 3.205 -13.588 6.605 1.00 42.40 1570 THR A C 1
ATOM 522 O O . THR A 1 76 ? 4.243 -13.927 7.174 1.00 38.58 1570 THR A O 1
ATOM 526 N N . GLY B 2 5 ? 16.578 -10.130 -8.453 1.00 47.22 235 GLY B N 1
ATOM 527 C CA . GLY B 2 5 ? 15.717 -10.763 -7.379 1.00 42.73 235 GLY B CA 1
ATOM 528 C C . GLY B 2 5 ? 15.568 -12.278 -7.527 1.00 40.25 235 GLY B C 1
ATOM 529 O O . GLY B 2 5 ? 14.415 -12.772 -7.500 1.00 37.16 235 GLY B O 1
ATOM 530 N N . PHE B 2 6 ? 16.679 -13.024 -7.593 1.00 36.98 236 PHE B N 1
ATOM 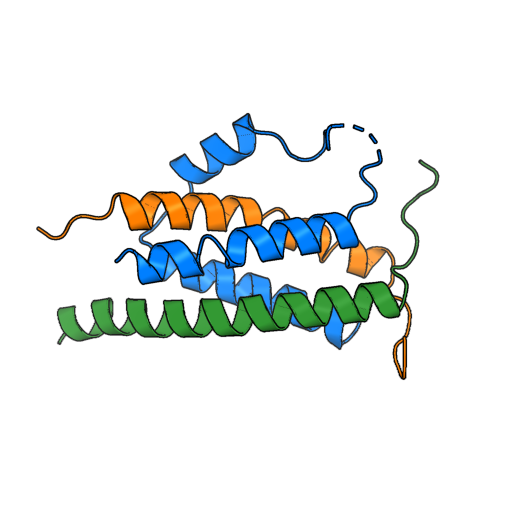531 C CA . PHE B 2 6 ? 16.686 -14.483 -7.908 1.00 36.88 236 PHE B CA 1
ATOM 532 C C . PHE B 2 6 ? 15.842 -15.299 -6.892 1.00 34.19 236 PHE B C 1
ATOM 533 O O . PHE B 2 6 ? 15.973 -15.122 -5.663 1.00 26.46 236 PHE B O 1
ATOM 541 N N . GLY B 2 7 ? 15.008 -16.210 -7.414 1.00 32.39 237 GLY B N 1
ATOM 542 C CA . GLY B 2 7 ? 14.215 -17.210 -6.672 1.00 34.72 237 GLY B CA 1
ATOM 543 C C . GLY B 2 7 ? 13.161 -16.602 -5.764 1.00 32.49 237 GLY B C 1
ATOM 544 O O . GLY B 2 7 ? 12.749 -17.307 -4.824 1.00 31.03 237 GLY B O 1
ATOM 545 N N . THR B 2 8 ? 12.758 -15.341 -5.966 1.00 25.30 238 THR B N 1
ATOM 546 C CA . THR B 2 8 ? 12.023 -14.596 -4.903 1.00 23.82 238 THR B CA 1
ATOM 547 C C . THR B 2 8 ? 10.819 -13.892 -5.503 1.00 22.85 238 THR B C 1
ATOM 548 O O . THR B 2 8 ? 10.990 -13.218 -6.499 1.00 22.83 238 THR B O 1
ATOM 552 N N . SER B 2 9 ? 9.649 -14.030 -4.888 1.00 21.59 239 SER B N 1
ATOM 553 C CA . SER B 2 9 ? 8.442 -13.334 -5.366 1.00 21.39 239 SER B CA 1
ATOM 554 C C . SER B 2 9 ? 8.310 -11.973 -4.691 1.00 19.37 239 SER B C 1
ATOM 555 O O . SER B 2 9 ? 8.962 -11.654 -3.684 1.00 19.01 239 SER B O 1
ATOM 558 N N . PRO B 2 10 ? 7.485 -11.072 -5.263 1.00 17.72 240 PRO B N 1
ATOM 559 C CA . PRO B 2 10 ? 7.228 -9.809 -4.586 1.00 16.97 240 PRO B CA 1
ATOM 560 C C . PRO B 2 10 ? 6.520 -10.054 -3.248 1.00 18.43 240 PRO B C 1
ATOM 561 O O . PRO B 2 10 ? 5.827 -11.041 -3.053 1.00 21.26 240 PRO B O 1
ATOM 565 N N . LEU B 2 11 ? 6.764 -9.145 -2.321 1.00 16.89 241 LEU B N 1
ATOM 566 C CA . LEU B 2 11 ? 6.110 -9.160 -0.994 1.00 17.03 241 LEU B CA 1
ATOM 567 C C . LEU B 2 11 ? 4.747 -8.497 -1.156 1.00 15.66 241 LEU B C 1
ATOM 568 O O . LEU B 2 11 ? 4.641 -7.349 -1.683 1.00 16.53 241 LEU B O 1
ATOM 573 N N . THR B 2 12 ? 3.708 -9.175 -0.715 1.00 15.44 242 THR B N 1
ATOM 574 C CA . THR B 2 12 ? 2.359 -8.607 -0.827 1.00 15.28 242 THR B CA 1
ATOM 575 C C . THR B 2 12 ? 2.278 -7.267 -0.116 1.00 14.94 242 THR B C 1
ATOM 576 O O . THR B 2 12 ? 2.977 -7.004 0.873 1.00 14.97 242 THR B O 1
ATOM 580 N N . PRO B 2 13 ? 1.355 -6.380 -0.538 1.00 14.26 243 PRO B N 1
ATOM 581 C CA . PRO B 2 13 ? 1.132 -5.142 0.194 1.00 14.34 243 PRO B CA 1
ATOM 582 C C . PRO B 2 13 ? 0.828 -5.363 1.678 1.00 14.63 243 PRO B C 1
ATOM 583 O O . PRO B 2 13 ? 1.310 -4.589 2.516 1.00 13.68 243 PRO B O 1
ATOM 587 N N . SER B 2 14 ? -0.029 -6.337 1.988 1.00 15.30 244 SER B N 1
ATOM 588 C CA . SER B 2 14 ? -0.407 -6.556 3.400 1.00 16.41 244 SER B CA 1
ATOM 589 C C . SER B 2 14 ? 0.824 -6.977 4.209 1.00 15.74 244 SER B C 1
ATOM 590 O O . SER B 2 14 ? 0.970 -6.523 5.353 1.00 15.92 244 SER B O 1
ATOM 593 N N . ALA B 2 15 ? 1.685 -7.825 3.663 1.00 15.75 245 ALA B N 1
ATOM 594 C CA . ALA B 2 15 ? 2.880 -8.271 4.410 1.00 15.24 245 ALA B CA 1
ATOM 595 C C . ALA B 2 15 ? 3.833 -7.081 4.525 1.00 13.69 245 ALA B C 1
ATOM 596 O O . ALA B 2 15 ? 4.457 -6.901 5.563 1.00 14.97 245 ALA B O 1
ATOM 598 N N . ARG B 2 16 ? 3.967 -6.299 3.472 1.00 13.63 246 ARG B N 1
ATOM 599 C CA . ARG B 2 16 ? 4.825 -5.098 3.485 1.00 14.08 246 ARG B CA 1
ATOM 600 C C . ARG B 2 16 ? 4.405 -4.152 4.625 1.00 13.36 246 ARG B C 1
ATOM 601 O O . ARG B 2 16 ? 5.255 -3.729 5.406 1.00 13.65 246 ARG B O 1
ATOM 609 N N . ILE B 2 17 ? 3.122 -3.802 4.703 1.00 14.17 247 ILE B N 1
ATOM 610 C CA . ILE B 2 17 ? 2.628 -2.886 5.774 1.00 15.70 247 ILE B CA 1
ATOM 611 C C . ILE B 2 17 ? 2.784 -3.553 7.151 1.00 14.24 247 ILE B C 1
ATOM 612 O O . ILE B 2 17 ? 3.171 -2.859 8.107 1.00 15.35 247 ILE B O 1
ATOM 617 N N . SER B 2 18 ? 2.495 -4.839 7.284 1.00 15.30 248 SER B N 1
ATOM 618 C CA A SER B 2 18 ? 2.693 -5.564 8.568 0.50 15.49 248 SER B CA 1
ATOM 619 C CA B SER B 2 18 ? 2.689 -5.553 8.573 0.50 15.93 248 SER B CA 1
ATOM 620 C C . SER B 2 18 ? 4.143 -5.414 9.026 1.00 14.85 248 SER B C 1
ATOM 621 O O . SER B 2 18 ? 4.389 -5.078 10.208 1.00 16.80 248 SER B O 1
ATOM 626 N N . ALA B 2 19 ? 5.061 -5.646 8.115 1.00 13.96 249 ALA B N 1
ATOM 627 C CA . ALA B 2 19 ? 6.494 -5.581 8.448 1.00 13.47 249 ALA B CA 1
ATOM 628 C C . ALA B 2 19 ? 6.857 -4.134 8.814 1.00 13.62 249 ALA B C 1
ATOM 629 O O . ALA B 2 19 ? 7.604 -3.901 9.808 1.00 15.08 249 ALA B O 1
ATOM 631 N N . LEU B 2 20 ? 6.402 -3.163 8.023 1.00 13.76 250 LEU B N 1
ATOM 632 C CA . LEU B 2 20 ? 6.682 -1.727 8.289 1.00 14.51 250 LEU B CA 1
ATOM 633 C C . LEU B 2 20 ? 6.203 -1.347 9.700 1.00 14.47 250 LEU B C 1
ATOM 634 O O . LEU B 2 20 ? 6.928 -0.639 10.412 1.00 14.67 250 LEU B O 1
ATOM 639 N N . ASN B 2 21 ? 5.030 -1.812 10.095 1.00 14.69 251 ASN B N 1
ATOM 640 C CA . ASN B 2 21 ? 4.492 -1.425 11.411 1.00 15.95 251 ASN B CA 1
ATOM 641 C C . ASN B 2 21 ? 5.407 -1.979 12.491 1.00 13.73 251 ASN B C 1
ATOM 642 O O . ASN B 2 21 ? 5.675 -1.258 13.467 1.00 15.56 251 ASN B O 1
ATOM 647 N N . ILE B 2 22 ? 5.835 -3.224 12.340 1.00 13.72 252 ILE B N 1
ATOM 648 C CA . ILE B 2 22 ? 6.709 -3.823 13.383 1.00 13.49 252 ILE B CA 1
ATOM 649 C C . ILE B 2 22 ? 8.051 -3.079 13.401 1.00 12.76 252 ILE B C 1
ATOM 650 O O . ILE B 2 22 ? 8.583 -2.804 14.499 1.00 13.53 252 ILE B O 1
ATOM 655 N N . VAL B 2 23 ? 8.598 -2.750 12.239 1.00 12.85 253 VAL B N 1
ATOM 656 C CA . VAL B 2 23 ? 9.895 -2.043 12.153 1.00 11.97 253 VAL B CA 1
ATOM 657 C C . VAL B 2 23 ? 9.779 -0.677 12.867 1.00 13.05 253 VAL B C 1
ATOM 658 O O . VAL B 2 23 ? 10.721 -0.258 13.547 1.00 13.53 253 VAL B O 1
ATOM 662 N N . GLY B 2 24 ? 8.659 0.027 12.718 1.00 14.17 254 GLY B N 1
ATOM 663 C CA . GLY B 2 24 ? 8.423 1.296 13.428 1.00 15.43 254 GLY B CA 1
ATOM 664 C C . GLY B 2 24 ? 8.482 1.089 14.939 1.00 14.37 254 GLY B C 1
ATOM 665 O O . GLY B 2 24 ? 9.081 1.920 15.653 1.00 16.37 254 GLY B O 1
ATOM 666 N N . ASP B 2 25 ? 7.837 0.040 15.437 1.00 14.84 255 ASP B N 1
ATOM 667 C CA A ASP B 2 25 ? 7.818 -0.267 16.888 0.50 16.11 255 ASP B CA 1
ATOM 668 C CA B ASP B 2 25 ? 7.818 -0.294 16.885 0.50 16.49 255 ASP B CA 1
ATOM 669 C C . ASP B 2 25 ? 9.263 -0.573 17.308 1.00 14.95 255 ASP B C 1
ATOM 670 O O . ASP B 2 25 ? 9.706 -0.090 18.349 1.00 15.92 255 ASP B O 1
ATOM 679 N N . LEU B 2 26 ? 9.992 -1.320 16.482 1.00 12.93 256 LEU B N 1
ATOM 680 C CA . LEU B 2 26 ? 11.396 -1.691 16.784 1.00 12.60 256 LEU B CA 1
ATOM 681 C C . LEU B 2 26 ? 12.253 -0.433 16.860 1.00 12.29 256 LEU B C 1
ATOM 682 O O . LEU B 2 26 ? 13.108 -0.352 17.755 1.00 13.35 256 LEU B O 1
ATOM 687 N N . LEU B 2 27 ? 12.054 0.535 15.976 1.00 11.89 257 LEU B N 1
ATOM 688 C CA . LEU B 2 27 ? 12.891 1.752 16.026 1.00 13.53 257 LEU B CA 1
ATOM 689 C C . LEU B 2 27 ? 12.671 2.488 17.356 1.00 14.11 257 LEU B C 1
ATOM 690 O O . LEU B 2 27 ? 13.613 2.982 17.953 1.00 15.01 257 LEU B O 1
ATOM 695 N N . ARG B 2 28 ? 11.430 2.596 17.783 1.00 13.43 258 ARG B N 1
ATOM 696 C CA . ARG B 2 28 ? 11.109 3.223 19.088 1.00 14.72 258 ARG B CA 1
ATOM 697 C C . ARG B 2 28 ? 11.789 2.441 20.223 1.00 14.45 258 ARG B C 1
ATOM 698 O O . ARG B 2 28 ? 12.387 3.081 21.100 1.00 14.90 258 ARG B O 1
ATOM 706 N N . LYS B 2 29 ? 11.678 1.114 20.239 1.00 14.13 259 LYS B N 1
ATOM 707 C CA . LYS B 2 29 ? 12.237 0.293 21.337 1.00 14.79 259 LYS B CA 1
ATOM 708 C C . LYS B 2 29 ? 13.759 0.372 21.335 1.00 14.08 259 LYS B C 1
ATOM 709 O O . LYS B 2 29 ? 14.357 0.385 22.423 1.00 15.12 259 LYS B O 1
ATOM 715 N N . VAL B 2 30 ? 14.371 0.350 20.163 1.00 13.64 260 VAL B N 1
ATOM 716 C CA . VAL B 2 30 ? 15.847 0.372 20.106 1.00 14.82 260 VAL B CA 1
ATOM 717 C C . VAL B 2 30 ? 16.352 1.746 20.593 1.00 16.90 260 VAL B C 1
ATOM 718 O O . VAL B 2 30 ? 17.417 1.771 21.273 1.00 16.98 260 VAL B O 1
ATOM 722 N N . GLY B 2 31 ? 15.631 2.853 20.354 1.00 16.13 261 GLY B N 1
ATOM 723 C CA . GLY B 2 31 ? 15.975 4.143 20.996 1.00 17.13 261 GLY B CA 1
ATOM 724 C C . GLY B 2 31 ? 15.936 4.042 22.523 1.00 19.50 261 GLY B C 1
ATOM 725 O O . GLY B 2 31 ? 16.852 4.564 23.225 1.00 20.21 261 GLY B O 1
ATOM 726 N N . ALA B 2 32 ? 14.923 3.395 23.085 1.00 18.02 262 ALA B N 1
ATOM 727 C CA . ALA B 2 32 ? 14.833 3.209 24.560 1.00 17.85 262 ALA B CA 1
ATOM 728 C C . ALA B 2 32 ? 16.001 2.347 25.021 1.00 16.50 262 ALA B C 1
ATOM 729 O O . ALA B 2 32 ? 16.554 2.619 26.059 1.00 17.88 262 ALA B O 1
ATOM 731 N N . LEU B 2 33 ? 16.335 1.316 24.267 1.00 15.83 263 LEU B N 1
ATOM 732 C CA . LEU B 2 33 ? 17.432 0.399 24.662 1.00 14.74 263 LEU B CA 1
ATOM 733 C C . LEU B 2 33 ? 18.750 1.171 24.688 1.00 15.15 263 LEU B C 1
ATOM 734 O O . LEU B 2 33 ? 19.521 1.031 25.680 1.00 14.68 263 LEU B O 1
ATOM 739 N N . GLU B 2 34 ? 18.974 2.010 23.688 1.00 16.05 264 GLU B N 1
ATOM 740 C CA . GLU B 2 34 ? 20.231 2.807 23.639 1.00 17.52 264 GLU B CA 1
ATOM 741 C C . GLU B 2 34 ? 20.253 3.723 24.890 1.00 18.81 264 GLU B C 1
ATOM 742 O O . GLU B 2 34 ? 21.356 3.827 25.583 1.00 21.62 264 GLU B O 1
ATOM 748 N N . SER B 2 35 ? 19.134 4.337 25.267 1.00 19.56 265 SER B N 1
ATOM 749 C CA . SER B 2 35 ? 19.043 5.197 26.500 1.00 20.73 265 SER B CA 1
ATOM 750 C C . SER B 2 35 ? 19.350 4.392 27.766 1.00 20.54 265 SER B C 1
ATOM 751 O O . SER B 2 35 ? 20.164 4.849 28.582 1.00 20.66 265 SER B O 1
ATOM 754 N N . LYS B 2 36 ? 18.623 3.303 28.013 1.00 18.98 266 LYS B N 1
ATOM 755 C CA . LYS B 2 36 ? 18.785 2.559 29.278 1.00 21.75 266 LYS B CA 1
ATOM 756 C C . LYS B 2 36 ? 20.186 1.985 29.307 1.00 19.15 266 LYS B C 1
ATOM 757 O O . LYS B 2 36 ? 20.747 2.048 30.368 1.00 19.24 266 LYS B O 1
ATOM 763 N N . LEU B 2 37 ? 20.773 1.532 2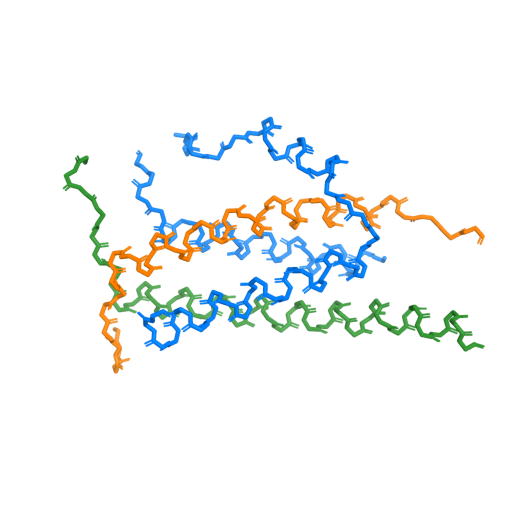8.192 1.00 15.29 267 LEU B N 1
ATOM 764 C CA . LEU B 2 37 ? 22.135 0.958 28.323 1.00 16.54 267 LEU B CA 1
ATOM 765 C C . LEU B 2 37 ? 23.112 2.036 28.771 1.00 17.41 267 LEU B C 1
ATOM 766 O O . LEU B 2 37 ? 24.034 1.720 29.539 1.00 21.35 267 LEU B O 1
ATOM 771 N N . ALA B 2 38 ? 22.967 3.245 28.268 1.00 14.28 268 ALA B N 1
ATOM 772 C CA . ALA B 2 38 ? 23.893 4.346 28.596 1.00 14.91 268 ALA B CA 1
ATOM 773 C C . ALA B 2 38 ? 23.714 4.773 30.051 1.00 15.91 268 ALA B C 1
ATOM 774 O O . ALA B 2 38 ? 24.639 5.362 30.626 1.00 16.50 268 ALA B O 1
ATOM 776 N N . ALA B 2 39 ? 22.513 4.658 30.598 1.00 15.97 269 ALA B N 1
ATOM 777 C CA . ALA B 2 39 ? 22.201 5.208 31.931 1.00 18.11 269 ALA B CA 1
ATOM 778 C C . ALA B 2 39 ? 22.327 4.180 33.062 1.00 19.48 269 ALA B C 1
ATOM 779 O O . ALA B 2 39 ? 22.433 4.601 34.223 1.00 22.28 269 ALA B O 1
ATOM 781 N N . CYS B 2 40 ? 22.260 2.885 32.776 1.00 17.56 270 CYS B N 1
ATOM 782 C CA . CYS B 2 40 ? 22.244 1.830 33.817 1.00 22.93 270 CYS B CA 1
ATOM 783 C C . CYS B 2 40 ? 23.480 1.962 34.703 1.00 22.77 270 CYS B C 1
ATOM 784 O O . CYS B 2 40 ? 24.599 2.062 34.166 1.00 27.92 270 CYS B O 1
ATOM 787 N N . ARG B 2 41 ? 23.300 1.927 36.017 1.00 24.08 271 ARG B N 1
ATOM 788 C CA . ARG B 2 41 ? 24.437 1.985 36.979 1.00 26.56 271 ARG B CA 1
ATOM 789 C C . ARG B 2 41 ? 24.395 0.770 37.913 1.00 27.96 271 ARG B C 1
ATOM 790 O O . ARG B 2 41 ? 23.291 0.307 38.255 1.00 28.24 271 ARG B O 1
ATOM 798 N N . ASN B 2 42 ? 25.572 0.239 38.265 1.00 34.14 272 ASN B N 1
ATOM 799 C CA . ASN B 2 42 ? 25.725 -0.914 39.191 1.00 40.13 272 ASN B CA 1
ATOM 800 C C . ASN B 2 42 ? 25.866 -0.352 40.607 1.00 41.61 272 ASN B C 1
ATOM 801 O O . ASN B 2 42 ? 26.773 0.465 40.824 1.00 49.89 272 ASN B O 1
ATOM 806 N N . PHE B 2 43 ? 24.949 -0.707 41.510 1.00 43.50 273 PHE B N 1
ATOM 807 C CA . PHE B 2 43 ? 25.022 -0.329 42.946 1.00 41.38 273 PHE B CA 1
ATOM 808 C C . PHE B 2 43 ? 25.283 -1.590 43.788 1.00 46.75 273 PHE B C 1
ATOM 809 O O . PHE B 2 43 ? 24.937 -2.691 43.389 1.00 56.09 273 PHE B O 1
ATOM 817 N N . GLY C 2 5 ? -1.212 7.803 -3.397 1.00 44.34 235 GLY C N 1
ATOM 818 C CA . GLY C 2 5 ? -2.414 7.820 -2.464 1.00 50.41 235 GLY C CA 1
ATOM 819 C C . GLY C 2 5 ? -3.499 6.879 -2.964 1.00 45.94 235 GLY C C 1
ATOM 820 O O . GLY C 2 5 ? -4.676 7.007 -2.569 1.00 52.95 235 GLY C O 1
ATOM 821 N N . PHE C 2 6 ? -3.066 5.933 -3.787 1.00 47.27 236 PHE C N 1
ATOM 822 C CA . PHE C 2 6 ? -3.870 5.025 -4.638 1.00 40.75 236 PHE C CA 1
ATOM 823 C C . PHE C 2 6 ? -3.788 3.611 -4.023 1.00 41.83 236 PHE C C 1
ATOM 824 O O . PHE C 2 6 ? -4.634 2.698 -4.277 1.00 46.72 236 PHE C O 1
ATOM 832 N N . GLY C 2 7 ? -2.783 3.468 -3.163 1.00 36.25 237 GLY C N 1
ATOM 833 C CA . GLY C 2 7 ? -2.635 2.386 -2.178 1.00 31.64 237 GLY C CA 1
ATOM 834 C C . GLY C 2 7 ? -1.166 2.082 -1.956 1.00 29.58 237 GLY C C 1
ATOM 835 O O . GLY C 2 7 ? -0.323 2.939 -2.190 1.00 39.86 237 GLY C O 1
ATOM 836 N N . THR C 2 8 ? -0.872 0.883 -1.491 1.00 22.90 238 THR C N 1
ATOM 837 C CA . THR C 2 8 ? 0.507 0.364 -1.307 1.00 20.76 238 THR C CA 1
ATOM 838 C C . THR C 2 8 ? 0.759 -0.706 -2.364 1.00 18.08 238 THR C C 1
ATOM 839 O O . THR C 2 8 ? -0.060 -1.624 -2.484 1.00 17.18 238 THR C O 1
ATOM 843 N N . SER C 2 9 ? 1.890 -0.665 -3.045 1.00 18.03 239 SER C N 1
ATOM 844 C CA A SER C 2 9 ? 2.230 -1.698 -4.047 0.50 18.39 239 SER C CA 1
ATOM 845 C CA B SER C 2 9 ? 2.251 -1.691 -4.051 0.50 18.50 239 SER C CA 1
ATOM 846 C C . SER C 2 9 ? 3.039 -2.813 -3.395 1.00 16.22 239 SER C C 1
ATOM 847 O O . SER C 2 9 ? 3.599 -2.652 -2.300 1.00 16.34 239 SER C O 1
ATOM 852 N N . PRO C 2 10 ? 3.148 -3.958 -4.073 1.00 16.16 240 PRO C N 1
ATOM 853 C CA . PRO C 2 10 ? 4.005 -5.016 -3.589 1.00 16.52 240 PRO C CA 1
ATOM 854 C C . PRO C 2 10 ? 5.456 -4.540 -3.535 1.00 15.42 240 PRO C C 1
ATOM 855 O O . PRO C 2 10 ? 5.854 -3.729 -4.318 1.00 19.11 240 PRO C O 1
ATOM 859 N N . LEU C 2 11 ? 6.199 -5.074 -2.579 1.00 15.55 241 LEU C N 1
ATOM 860 C CA . LEU C 2 11 ? 7.663 -4.858 -2.533 1.00 15.54 241 LEU C CA 1
ATOM 861 C C . LEU C 2 11 ? 8.310 -5.678 -3.645 1.00 16.74 241 LEU C C 1
ATOM 862 O O . LEU C 2 11 ? 7.978 -6.869 -3.807 1.00 18.59 241 LEU C O 1
ATOM 867 N N . THR C 2 12 ? 9.213 -5.078 -4.390 1.00 15.71 242 THR C N 1
ATOM 868 C CA . THR C 2 12 ? 9.940 -5.842 -5.434 1.00 14.95 242 THR C CA 1
ATOM 869 C C . THR C 2 12 ? 10.718 -6.995 -4.804 1.00 14.65 242 THR C C 1
ATOM 870 O O . THR C 2 12 ? 11.123 -6.927 -3.643 1.00 15.19 242 THR C O 1
ATOM 874 N N . PRO C 2 13 ? 10.998 -8.085 -5.544 1.00 14.65 243 PRO C N 1
ATOM 875 C CA . PRO C 2 13 ? 11.854 -9.155 -5.010 1.00 14.46 243 PRO C CA 1
ATOM 876 C C . PRO C 2 13 ? 13.213 -8.654 -4.508 1.00 14.75 243 PRO C C 1
ATOM 877 O O . PRO C 2 13 ? 13.677 -9.131 -3.477 1.00 14.91 243 PRO C O 1
ATOM 881 N N . SER C 2 14 ? 13.853 -7.770 -5.255 1.00 14.67 244 SER C N 1
ATOM 882 C CA . SER C 2 14 ? 15.199 -7.303 -4.831 1.00 16.16 244 SER C CA 1
ATOM 883 C C . SER C 2 14 ? 15.107 -6.524 -3.510 1.00 15.16 244 SER C C 1
ATOM 884 O O . SER C 2 14 ? 15.989 -6.664 -2.615 1.00 16.72 244 SER C O 1
ATOM 887 N N . ALA C 2 15 ? 14.060 -5.731 -3.339 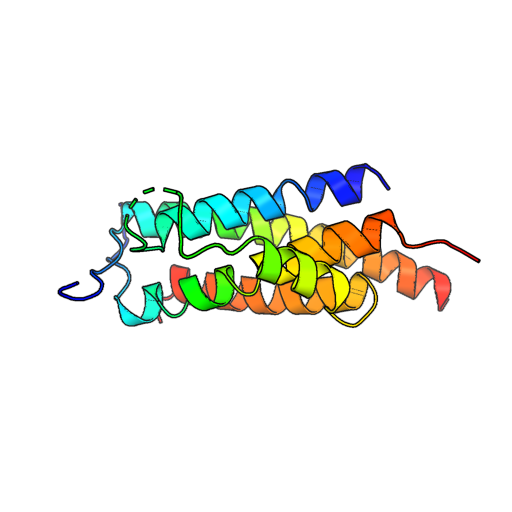1.00 13.60 245 ALA C N 1
ATOM 888 C CA . ALA C 2 15 ? 13.878 -4.963 -2.092 1.00 14.24 245 ALA C CA 1
ATOM 889 C C . ALA C 2 15 ? 13.554 -5.944 -0.966 1.00 12.91 245 ALA C C 1
ATOM 890 O O . ALA C 2 15 ? 14.013 -5.747 0.155 1.00 13.00 245 ALA C O 1
ATOM 892 N N . ARG C 2 16 ? 12.772 -6.975 -1.252 1.00 12.58 246 ARG C N 1
ATOM 893 C CA . ARG C 2 16 ? 12.497 -8.033 -0.250 1.00 12.85 246 ARG C CA 1
ATOM 894 C C . ARG C 2 16 ? 13.793 -8.722 0.199 1.00 13.51 246 ARG C C 1
ATOM 895 O O . ARG C 2 16 ? 13.990 -8.938 1.397 1.00 14.13 246 ARG C O 1
ATOM 903 N N . ILE C 2 17 ? 14.658 -9.074 -0.741 1.00 13.82 247 ILE C N 1
ATOM 904 C CA . ILE C 2 17 ? 15.965 -9.706 -0.436 1.00 14.82 247 ILE C CA 1
ATOM 905 C C . ILE C 2 17 ? 16.831 -8.734 0.371 1.00 14.53 247 ILE C C 1
ATOM 906 O O . ILE C 2 17 ? 17.504 -9.168 1.328 1.00 14.46 247 ILE C O 1
ATOM 911 N N . SER C 2 18 ? 16.837 -7.458 0.044 1.00 13.37 248 SER C N 1
ATOM 912 C CA . SER C 2 18 ? 17.635 -6.467 0.786 1.00 15.16 248 SER C CA 1
ATOM 913 C C . SER C 2 18 ? 17.127 -6.390 2.239 1.00 14.29 248 SER C C 1
ATOM 914 O O . SER C 2 18 ? 17.910 -6.383 3.196 1.00 15.16 248 SER C O 1
ATOM 917 N N . ALA C 2 19 ? 15.813 -6.363 2.428 1.00 11.94 249 ALA C N 1
ATOM 918 C CA . ALA C 2 19 ? 15.205 -6.283 3.780 1.00 12.44 249 ALA C CA 1
ATOM 919 C C . ALA C 2 19 ? 15.549 -7.554 4.555 1.00 13.21 249 ALA C C 1
ATOM 920 O O . ALA C 2 19 ? 15.895 -7.469 5.718 1.00 13.68 249 ALA C O 1
ATOM 922 N N . LEU C 2 20 ? 15.535 -8.708 3.898 1.00 14.59 250 LEU C N 1
ATOM 923 C CA . LEU C 2 20 ? 15.966 -9.991 4.510 1.00 15.84 250 LEU C CA 1
ATOM 924 C C . LEU C 2 20 ? 17.442 -9.929 4.934 1.00 15.33 250 LEU C C 1
ATOM 925 O O . LEU C 2 20 ? 17.776 -10.403 6.043 1.00 18.12 250 LEU C O 1
ATOM 930 N N . ASN C 2 21 ? 18.304 -9.381 4.090 1.00 15.65 251 ASN C N 1
ATOM 931 C CA . ASN C 2 21 ? 19.747 -9.239 4.398 1.00 15.68 251 ASN C CA 1
ATOM 932 C C . ASN C 2 21 ? 19.874 -8.445 5.713 1.00 14.65 251 ASN C C 1
ATOM 933 O O . ASN C 2 21 ? 20.599 -8.834 6.622 1.00 14.27 251 ASN C O 1
ATOM 938 N N . ILE C 2 22 ? 19.182 -7.322 5.788 1.00 12.78 252 ILE C N 1
ATOM 939 C CA . ILE C 2 22 ? 19.303 -6.413 6.940 1.00 12.59 252 ILE C CA 1
ATOM 940 C C . ILE C 2 22 ? 18.752 -7.101 8.191 1.00 12.21 252 ILE C C 1
ATOM 941 O O . ILE C 2 22 ? 19.346 -6.979 9.275 1.00 13.09 252 ILE C O 1
ATOM 946 N N . VAL C 2 23 ? 17.610 -7.779 8.077 1.00 12.40 253 VAL C N 1
ATOM 947 C CA . VAL C 2 23 ? 17.054 -8.439 9.264 1.00 13.66 253 VAL C CA 1
ATOM 948 C C . VAL C 2 23 ? 18.021 -9.513 9.787 1.00 12.89 253 VAL C C 1
ATOM 949 O O . VAL C 2 23 ? 18.064 -9.718 10.999 1.00 13.80 253 VAL C O 1
ATOM 953 N N . GLY C 2 24 ? 18.795 -10.153 8.911 1.00 14.08 254 GLY C N 1
ATOM 954 C CA . GLY C 2 24 ? 19.862 -11.078 9.323 1.00 14.56 254 GLY C CA 1
ATOM 955 C C . GLY C 2 24 ? 20.886 -10.406 10.222 1.00 13.42 254 GLY C C 1
ATOM 956 O O . GLY C 2 24 ? 21.295 -10.981 11.264 1.00 13.44 254 GLY C O 1
ATOM 957 N N . ASP C 2 25 ? 21.295 -9.212 9.847 1.00 12.67 255 ASP C N 1
ATOM 958 C CA . ASP C 2 25 ? 22.291 -8.452 10.616 1.00 12.36 255 ASP C CA 1
ATOM 959 C C . ASP C 2 25 ? 21.654 -8.139 11.981 1.00 11.73 255 ASP C C 1
ATOM 960 O O . ASP C 2 25 ? 22.286 -8.342 13.006 1.00 13.20 255 ASP C O 1
ATOM 965 N N . LEU C 2 26 ? 20.406 -7.692 11.988 1.00 11.17 256 LEU C N 1
ATOM 966 C CA . LEU C 2 26 ? 19.697 -7.345 13.239 1.00 10.31 256 LEU C CA 1
ATOM 967 C C . LEU C 2 26 ? 19.589 -8.578 14.155 1.00 10.80 256 LEU C C 1
ATOM 968 O O . LEU C 2 26 ? 19.781 -8.454 15.395 1.00 12.05 256 LEU C O 1
ATOM 973 N N . LEU C 2 27 ? 19.285 -9.750 13.595 1.00 10.80 257 LEU C N 1
ATOM 974 C CA . LEU C 2 27 ? 19.103 -10.972 14.419 1.00 11.38 257 LEU C CA 1
ATOM 975 C C . LEU C 2 27 ? 20.442 -11.422 14.980 1.00 11.90 257 LEU C C 1
ATOM 976 O O . LEU C 2 27 ? 20.482 -11.864 16.134 1.00 13.65 257 LEU C O 1
ATOM 981 N N . ARG C 2 28 ? 21.523 -11.320 14.209 1.00 12.81 258 ARG C N 1
ATOM 982 C CA . ARG C 2 28 ? 22.831 -11.717 14.780 1.00 12.94 258 ARG C CA 1
ATOM 983 C C . ARG C 2 28 ? 23.192 -10.768 15.932 1.00 13.48 258 ARG C C 1
ATOM 984 O O . ARG C 2 28 ? 23.686 -11.225 16.986 1.00 14.37 258 ARG C O 1
ATOM 992 N N . LYS C 2 29 ? 22.959 -9.475 15.757 1.00 12.77 259 LYS C N 1
ATOM 993 C CA . LYS C 2 29 ? 23.328 -8.500 16.799 1.00 13.08 259 LYS C CA 1
ATOM 994 C C . LYS C 2 29 ? 22.461 -8.696 18.034 1.00 12.80 259 LYS C C 1
ATOM 995 O O . LYS C 2 29 ? 22.995 -8.662 19.157 1.00 13.56 259 LYS C O 1
ATOM 1001 N N . VAL C 2 30 ? 21.156 -8.804 17.852 1.00 12.91 260 VAL C N 1
ATOM 1002 C CA . VAL C 2 30 ? 20.268 -8.959 19.027 1.00 13.20 260 VAL C CA 1
ATOM 1003 C C . VAL C 2 30 ? 20.578 -10.274 19.756 1.00 12.91 260 VAL C C 1
ATOM 1004 O O . VAL C 2 30 ? 20.466 -10.307 20.983 1.00 13.62 260 VAL C O 1
ATOM 1008 N N . GLY C 2 31 ? 20.918 -11.338 19.036 1.00 13.00 261 GLY C N 1
ATOM 1009 C CA . GLY C 2 31 ? 21.259 -12.626 19.670 1.00 13.84 261 GLY C CA 1
ATOM 1010 C C . GLY C 2 31 ? 22.485 -12.475 20.573 1.00 13.05 261 GLY C C 1
ATOM 1011 O O . GLY C 2 31 ? 22.534 -13.066 21.662 1.00 15.68 261 GLY C O 1
ATOM 1012 N N . ALA C 2 32 ? 23.475 -11.711 20.124 1.00 12.91 262 ALA C N 1
ATOM 1013 C CA . ALA C 2 32 ? 24.715 -11.502 20.888 1.00 13.84 262 ALA C CA 1
ATOM 1014 C C . ALA C 2 32 ? 24.398 -10.621 22.089 1.00 13.29 262 ALA C C 1
ATOM 1015 O O . ALA C 2 32 ? 24.852 -10.952 23.190 1.00 14.82 262 ALA C O 1
ATOM 1017 N N . LEU C 2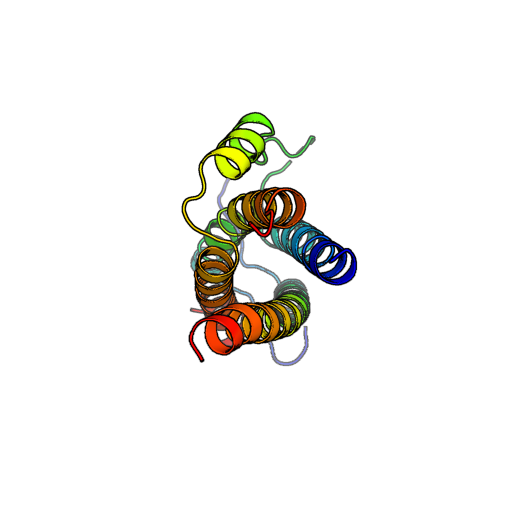 33 ? 23.579 -9.575 21.914 1.00 13.38 263 LEU C N 1
ATOM 1018 C CA . LEU C 2 33 ? 23.195 -8.697 23.048 1.00 14.32 263 LEU C CA 1
ATOM 1019 C C . LEU C 2 33 ? 22.400 -9.519 24.063 1.00 13.68 263 LEU C C 1
ATOM 1020 O O . LEU C 2 33 ? 22.628 -9.367 25.268 1.00 14.62 263 LEU C O 1
ATOM 1025 N N . GLU C 2 34 ? 21.480 -10.351 23.590 1.00 13.76 264 GLU C N 1
ATOM 1026 C CA . GLU C 2 34 ? 20.680 -11.222 24.482 1.00 14.16 264 GLU C CA 1
ATOM 1027 C C . GLU C 2 34 ? 21.646 -12.077 25.319 1.00 14.19 264 GLU C C 1
ATOM 1028 O O . GLU C 2 34 ? 21.464 -12.182 26.532 1.00 15.35 264 GLU C O 1
ATOM 1034 N N . SER C 2 35 ? 22.618 -12.736 24.689 1.00 14.07 265 SER C N 1
ATOM 1035 C CA . SER C 2 35 ? 23.543 -13.645 25.403 1.00 14.92 265 SER C CA 1
ATOM 1036 C C . SER C 2 35 ? 24.342 -12.854 26.441 1.00 15.13 265 SER C C 1
ATOM 1037 O O . SER C 2 35 ? 24.438 -13.302 27.582 1.00 16.72 265 SER C O 1
ATOM 1040 N N . LYS C 2 36 ? 24.842 -11.683 26.064 1.00 15.13 266 LYS C N 1
ATOM 1041 C CA . LYS C 2 36 ? 25.622 -10.829 26.981 1.00 16.09 266 LYS C CA 1
ATOM 1042 C C . LYS C 2 36 ? 24.769 -10.459 28.194 1.00 15.77 266 LYS C C 1
ATOM 1043 O O . LYS C 2 36 ? 25.243 -10.551 29.342 1.00 18.07 266 LYS C O 1
ATOM 1049 N N . LEU C 2 37 ? 23.571 -9.938 27.960 1.00 15.80 267 LEU C N 1
ATOM 1050 C CA . LEU C 2 37 ? 22.741 -9.442 29.071 1.00 17.08 267 LEU C CA 1
ATOM 1051 C C . LEU C 2 37 ? 22.197 -10.619 29.884 1.00 16.45 267 LEU C C 1
ATOM 1052 O O . LEU C 2 37 ? 22.030 -10.465 31.075 1.00 18.83 267 LEU C O 1
ATOM 1057 N N . ALA C 2 38 ? 21.908 -11.760 29.263 1.00 15.33 268 ALA C N 1
ATOM 1058 C CA . ALA C 2 38 ? 21.470 -12.976 29.972 1.00 16.34 268 ALA C CA 1
ATOM 1059 C C . ALA C 2 38 ? 22.597 -13.441 30.901 1.00 17.07 268 ALA C C 1
ATOM 1060 O O . ALA C 2 38 ? 22.315 -13.870 32.023 1.00 19.02 268 ALA C O 1
ATOM 1062 N N . ALA C 2 39 ? 23.844 -13.350 30.430 1.00 17.27 269 ALA C N 1
ATOM 1063 C CA . ALA C 2 39 ? 25.013 -13.773 31.233 1.00 18.14 269 ALA C CA 1
ATOM 1064 C C . ALA C 2 39 ? 25.118 -12.830 32.432 1.00 19.90 269 ALA C C 1
ATOM 1065 O O . ALA C 2 39 ? 25.286 -13.337 33.567 1.00 22.38 269 ALA C O 1
ATOM 1067 N N . CYS C 2 40 ? 24.993 -11.518 32.215 1.00 20.86 270 CYS C N 1
ATOM 1068 C CA . CYS C 2 40 ? 25.018 -10.557 33.348 1.00 23.22 270 CYS C CA 1
ATOM 1069 C C . CYS C 2 40 ? 23.966 -10.963 34.386 1.00 2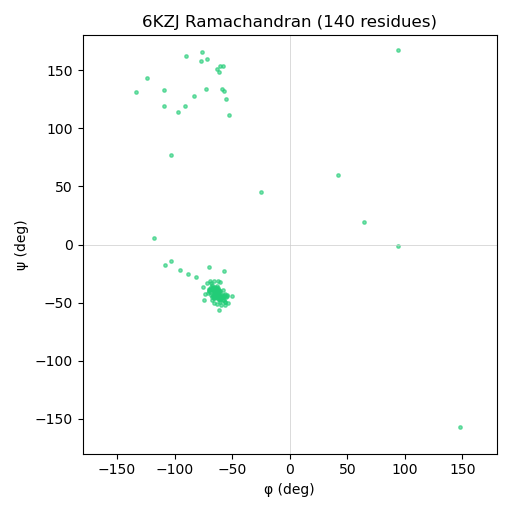3.78 270 CYS C C 1
ATOM 1070 O O . CYS C 2 40 ? 24.307 -11.057 35.579 1.00 26.76 270 CYS C O 1
ATOM 1073 N N . ARG C 2 41 ? 22.727 -11.200 33.957 1.00 23.33 271 ARG C N 1
ATOM 1074 C CA . ARG C 2 41 ? 21.603 -11.518 34.890 1.00 26.32 271 ARG C CA 1
ATOM 1075 C C . ARG C 2 41 ? 21.920 -12.852 35.591 1.00 26.26 271 ARG C C 1
ATOM 1076 O O . ARG C 2 41 ? 21.742 -12.957 36.822 1.00 29.96 271 ARG C O 1
ATOM 1078 N N . ASN C 2 42 ? 22.395 -13.855 34.849 1.00 23.68 272 ASN C N 1
ATOM 1079 C CA . ASN C 2 42 ? 22.567 -15.234 35.401 1.00 25.29 272 ASN C CA 1
ATOM 1080 C C . ASN C 2 42 ? 23.806 -15.277 36.306 1.00 24.74 272 ASN C C 1
ATOM 1081 O O . ASN C 2 42 ? 23.772 -16.039 37.312 1.00 26.89 272 ASN C O 1
ATOM 1086 N N . PHE C 2 43 ? 24.881 -14.552 35.970 1.00 24.64 273 PHE C N 1
ATOM 1087 C CA . PHE C 2 43 ? 26.107 -14.492 36.815 1.00 25.91 273 PHE C CA 1
ATOM 1088 C C . PHE C 2 43 ? 25.706 -13.855 38.151 1.00 28.07 273 PHE C C 1
ATOM 1089 O O . PHE C 2 43 ? 26.144 -14.363 39.211 1.00 31.39 273 PHE C O 1
ATOM 1097 N N . ALA C 2 44 ? 24.866 -12.804 38.113 1.00 27.48 274 ALA C N 1
ATOM 1098 C CA . ALA C 2 44 ? 24.400 -12.112 39.338 1.00 34.84 274 ALA C CA 1
ATOM 1099 C C . ALA C 2 44 ? 23.547 -13.074 40.183 1.00 39.52 274 ALA C C 1
ATOM 1100 O O . ALA C 2 44 ? 23.794 -13.132 41.405 1.00 49.83 274 ALA C O 1
ATOM 1102 N N . LYS C 2 45 ? 22.611 -13.828 39.588 1.00 40.23 275 LYS C N 1
ATOM 1103 C CA . LYS C 2 45 ? 21.699 -14.742 40.343 1.00 43.69 275 LYS C CA 1
ATOM 1104 C C . LYS C 2 45 ? 22.545 -15.835 41.016 1.00 43.66 275 LYS C C 1
ATOM 1105 O O . LYS C 2 45 ? 22.402 -16.038 42.239 1.00 56.06 275 LYS C O 1
ATOM 1107 N N . ASP C 2 46 ? 23.409 -16.506 40.246 1.00 40.63 276 ASP C N 1
ATOM 1108 C CA . ASP C 2 46 ? 24.457 -17.434 40.753 1.00 44.87 276 ASP C CA 1
ATOM 1109 C C . ASP C 2 46 ? 25.340 -16.650 41.733 1.00 49.02 276 ASP C C 1
ATOM 1110 O O . ASP C 2 46 ? 25.487 -17.115 42.864 1.00 60.35 276 ASP C O 1
#